Protein AF-A0A4U6V4C5-F1 (afdb_monomer_lite)

pLDDT: mean 81.96, std 17.81, range [39.75, 97.56]

Foldseek 3Di:
DDDCVVVVVVVVVVVVVPPPPLAQPPFFWFKFKWFQAPVQRFIWTLWAPRFTATEAAAAQAWEFQDDPDQAWDFGKTWTFGDPVPDGDGIDIDTATGHYDHPDPDDHPRHGTHQYLYPYCRGPLNRCCVGRSFGSDKDWFAFDPSDPDDDDRIIMIIRGDHRPD

Organism: Setaria viridis (NCBI:txid4556)

Structure (mmCIF, N/CA/C/O backbone):
data_AF-A0A4U6V4C5-F1
#
_entry.id   AF-A0A4U6V4C5-F1
#
loop_
_atom_site.group_PDB
_atom_site.id
_atom_site.type_symbol
_atom_site.label_atom_id
_atom_site.label_alt_id
_atom_site.label_comp_id
_atom_site.label_asym_id
_atom_site.label_entity_id
_atom_site.label_seq_id
_atom_site.pdbx_PDB_ins_code
_atom_site.Cartn_x
_atom_site.Cartn_y
_atom_site.Cartn_z
_atom_site.occupancy
_atom_site.B_iso_or_equiv
_atom_site.auth_seq_id
_atom_site.auth_comp_id
_atom_site.auth_asym_id
_atom_site.auth_atom_id
_atom_site.pdbx_PDB_model_num
ATOM 1 N N . MET A 1 1 ? -32.419 -20.616 -43.587 1.00 42.66 1 MET A N 1
ATOM 2 C CA . MET A 1 1 ? -32.271 -19.840 -42.333 1.00 42.66 1 MET A CA 1
ATOM 3 C C . MET A 1 1 ? -30.961 -20.233 -41.659 1.00 42.66 1 MET A C 1
ATOM 5 O O . MET A 1 1 ? -30.938 -21.203 -40.916 1.00 42.66 1 MET A O 1
ATOM 9 N N . TRP A 1 2 ? -29.857 -19.540 -41.954 1.00 52.66 2 TRP A N 1
ATOM 10 C CA . TRP A 1 2 ? -28.595 -19.723 -41.224 1.00 52.66 2 TRP A CA 1
ATOM 11 C C . TRP A 1 2 ? -28.620 -18.762 -40.034 1.00 52.66 2 TRP A C 1
ATOM 13 O O . TRP A 1 2 ? -28.809 -17.565 -40.226 1.00 52.66 2 TRP A O 1
ATOM 23 N N . ASN A 1 3 ? -28.540 -19.279 -38.808 1.00 56.16 3 ASN A N 1
ATOM 24 C CA . ASN A 1 3 ? -28.579 -18.477 -37.586 1.00 56.16 3 ASN A CA 1
ATOM 25 C C . ASN A 1 3 ? -27.129 -18.132 -37.183 1.00 56.16 3 ASN A C 1
ATOM 27 O O . ASN A 1 3 ? -26.453 -19.006 -36.647 1.00 56.16 3 ASN A O 1
ATOM 31 N N . PRO A 1 4 ? -26.625 -16.902 -37.411 1.00 55.44 4 PRO A N 1
ATOM 32 C CA . PRO A 1 4 ? -25.207 -16.551 -37.225 1.00 55.44 4 PRO A CA 1
ATOM 33 C C . PRO A 1 4 ? -24.805 -16.348 -35.751 1.00 55.44 4 PRO A C 1
ATOM 35 O O . PRO A 1 4 ? -23.676 -15.963 -35.448 1.00 55.44 4 PRO A O 1
ATOM 38 N N . LYS A 1 5 ? -25.720 -16.623 -34.814 1.00 56.19 5 LYS A N 1
ATOM 39 C CA . LYS A 1 5 ? -25.558 -16.379 -33.376 1.00 56.19 5 LYS A CA 1
ATOM 40 C C . LYS A 1 5 ? -24.389 -17.115 -32.690 1.00 56.19 5 LYS A C 1
ATOM 42 O O . LYS A 1 5 ? -23.829 -16.508 -31.782 1.00 56.19 5 LYS A O 1
ATOM 47 N N . PRO A 1 6 ? -23.960 -18.342 -33.068 1.00 57.69 6 PRO A N 1
ATOM 48 C CA . PRO A 1 6 ? -22.845 -18.977 -32.363 1.00 57.69 6 PRO A CA 1
ATOM 49 C C . PRO A 1 6 ? -21.489 -18.368 -32.749 1.00 57.69 6 PRO A C 1
ATOM 51 O O . PRO A 1 6 ? -20.584 -18.336 -31.922 1.00 57.69 6 PRO A O 1
ATOM 54 N N . LEU A 1 7 ? -21.350 -17.827 -33.967 1.00 54.78 7 LEU A N 1
ATOM 55 C CA . LEU A 1 7 ? -20.080 -17.277 -34.453 1.00 54.78 7 LEU A CA 1
ATOM 56 C C . LEU A 1 7 ? -19.717 -15.962 -33.743 1.00 54.78 7 LEU A C 1
ATOM 58 O O . LEU A 1 7 ? -18.567 -15.753 -33.367 1.00 54.78 7 LEU A O 1
ATOM 62 N N . LEU A 1 8 ? -20.715 -15.111 -33.485 1.00 55.03 8 LEU A N 1
ATOM 63 C CA . LEU A 1 8 ? -20.549 -13.870 -32.719 1.00 55.03 8 LEU A CA 1
ATOM 64 C C . LEU A 1 8 ? -20.141 -14.122 -31.257 1.00 55.03 8 LEU A C 1
ATOM 66 O O . LEU A 1 8 ? -19.356 -13.358 -30.698 1.00 55.03 8 LEU A O 1
ATOM 70 N N . LEU A 1 9 ? -20.636 -15.205 -30.652 1.00 54.34 9 LEU A N 1
ATOM 71 C CA . LEU A 1 9 ? -20.350 -15.555 -29.257 1.00 54.34 9 LEU A CA 1
ATOM 72 C C . LEU A 1 9 ? -18.908 -16.060 -29.080 1.00 54.34 9 LEU A C 1
ATOM 74 O O . LEU A 1 9 ? -18.237 -15.685 -28.120 1.00 54.34 9 LEU A O 1
ATOM 78 N N . VAL A 1 10 ? -18.400 -16.837 -30.043 1.00 57.41 10 VAL A N 1
ATOM 79 C CA . VAL A 1 10 ? -17.012 -17.334 -30.038 1.00 57.41 10 VAL A CA 1
ATOM 80 C C . VAL A 1 10 ? -16.009 -16.197 -30.262 1.00 57.41 10 VAL A C 1
ATOM 82 O O . VAL A 1 10 ? -15.013 -16.113 -29.546 1.00 57.41 10 VAL A O 1
ATOM 85 N N . ILE A 1 11 ? -16.293 -15.269 -31.184 1.00 57.72 11 ILE A N 1
ATOM 86 C CA . ILE A 1 11 ? -15.423 -14.107 -31.440 1.00 57.72 11 ILE A CA 1
ATOM 87 C C . ILE A 1 11 ? -15.346 -13.199 -30.203 1.00 57.72 11 ILE A C 1
ATOM 89 O O . ILE A 1 11 ? -14.258 -12.760 -29.832 1.00 57.72 11 ILE A O 1
ATOM 93 N N . SER A 1 12 ? -16.469 -12.973 -29.509 1.00 57.34 12 SER A N 1
ATOM 94 C CA . SER A 1 12 ? -16.485 -12.176 -28.275 1.00 57.34 12 SER A CA 1
ATOM 95 C C . SER A 1 12 ? -15.664 -12.811 -27.145 1.00 57.34 12 SER A C 1
ATOM 97 O O . SER A 1 12 ? -15.026 -12.082 -26.389 1.00 57.34 12 SER A O 1
ATOM 99 N N . LEU A 1 13 ? -15.646 -14.147 -27.037 1.00 51.69 13 LEU A N 1
ATOM 100 C CA . LEU A 1 13 ? -14.892 -14.864 -26.002 1.00 51.69 13 LEU A CA 1
ATOM 101 C C . LEU A 1 13 ? -13.374 -14.844 -26.271 1.00 51.69 13 LEU A C 1
ATOM 103 O O . LEU A 1 13 ? -12.578 -14.714 -25.339 1.00 51.69 13 LEU A O 1
ATOM 107 N N . CYS A 1 14 ? -12.967 -14.894 -27.544 1.00 47.28 14 CYS A N 1
ATOM 108 C CA . CYS A 1 14 ? -11.563 -14.783 -27.950 1.00 47.28 14 CYS A CA 1
ATOM 109 C C . CYS A 1 14 ? -10.978 -13.382 -27.710 1.00 47.28 14 CYS A C 1
ATOM 111 O O . CYS A 1 14 ? -9.812 -13.267 -27.340 1.00 47.28 14 CYS A O 1
ATOM 113 N N . ILE A 1 15 ? -11.776 -12.319 -27.864 1.00 51.75 15 ILE A N 1
ATOM 114 C CA . ILE A 1 15 ? -11.305 -10.941 -27.640 1.00 51.75 15 ILE A CA 1
ATOM 115 C C . ILE A 1 15 ? -11.077 -10.671 -26.142 1.00 51.75 15 ILE A C 1
ATOM 117 O O . ILE A 1 15 ? -10.116 -9.994 -25.786 1.00 51.75 15 ILE A O 1
ATOM 121 N N . SER A 1 16 ? -11.876 -11.262 -25.244 1.00 51.09 16 SER A N 1
ATOM 122 C CA . SER A 1 16 ? -11.664 -11.157 -23.788 1.00 51.09 16 SER A CA 1
ATOM 123 C C . SER A 1 16 ? -10.458 -11.944 -23.256 1.00 51.09 16 SER A C 1
ATOM 125 O O . SER A 1 16 ? -9.976 -11.648 -22.165 1.00 51.09 16 SER A O 1
ATOM 127 N N . ALA A 1 17 ? -9.956 -12.930 -24.007 1.00 49.28 17 ALA A N 1
ATOM 128 C CA . ALA A 1 17 ? -8.760 -13.693 -23.636 1.00 49.28 17 ALA A CA 1
ATOM 129 C C . ALA A 1 17 ? -7.451 -12.971 -24.008 1.00 49.28 17 ALA A C 1
ATOM 131 O O . ALA A 1 17 ? -6.396 -13.276 -23.454 1.00 49.28 17 ALA A O 1
ATOM 132 N N . LEU A 1 18 ? -7.518 -11.975 -24.896 1.00 44.44 18 LEU A N 1
ATOM 133 C CA . LEU A 1 18 ? -6.405 -11.096 -25.255 1.00 44.44 18 LEU A CA 1
ATOM 134 C C . LEU A 1 18 ? -6.300 -9.946 -24.242 1.00 44.44 18 LEU A C 1
ATOM 136 O O . LEU A 1 18 ? -6.333 -8.770 -24.596 1.00 44.44 18 LEU A O 1
ATOM 140 N N . SER A 1 19 ? -6.192 -10.280 -22.955 1.00 50.84 19 SER A N 1
ATOM 141 C CA . SER A 1 19 ? -5.743 -9.300 -21.968 1.00 50.84 19 SER A CA 1
ATOM 142 C C . SER A 1 19 ? -4.282 -8.980 -22.294 1.00 50.84 19 SER A C 1
ATOM 144 O O . SER A 1 19 ? -3.469 -9.910 -22.323 1.00 50.84 19 SER A O 1
ATOM 146 N N . PRO A 1 20 ? -3.911 -7.722 -22.593 1.00 48.53 20 PRO A N 1
ATOM 147 C CA . PRO A 1 20 ? -2.522 -7.387 -22.846 1.00 48.53 20 PRO A CA 1
ATOM 148 C C . PRO A 1 20 ? -1.733 -7.657 -21.565 1.00 48.53 20 PRO A C 1
ATOM 150 O O . PRO A 1 20 ? -1.799 -6.897 -20.598 1.00 48.53 20 PRO A O 1
ATOM 153 N N . CYS A 1 21 ? -0.971 -8.750 -21.557 1.00 44.62 21 CYS A N 1
ATOM 154 C CA . CYS A 1 21 ? 0.135 -8.922 -20.634 1.00 44.62 21 CYS A CA 1
ATOM 155 C C . CYS A 1 21 ? 1.137 -7.811 -20.948 1.00 44.62 21 CYS A C 1
ATOM 157 O O . CYS A 1 21 ? 2.019 -7.969 -21.787 1.00 44.62 21 CYS A O 1
ATOM 159 N N . THR A 1 22 ? 0.995 -6.656 -20.301 1.00 51.75 22 THR A N 1
ATOM 160 C CA . THR A 1 22 ? 2.092 -5.699 -20.204 1.00 51.75 22 THR A CA 1
ATOM 161 C C . THR A 1 22 ? 3.225 -6.415 -19.482 1.00 51.75 22 THR A C 1
ATOM 163 O O . THR A 1 22 ? 3.189 -6.564 -18.257 1.00 51.75 22 THR A O 1
ATOM 166 N N . ALA A 1 23 ? 4.191 -6.920 -20.250 1.00 50.09 23 ALA A N 1
ATOM 167 C CA . ALA A 1 23 ? 5.441 -7.427 -19.719 1.00 50.09 23 ALA A CA 1
ATOM 168 C C . ALA A 1 23 ? 6.052 -6.330 -18.837 1.00 50.09 23 ALA A C 1
ATOM 170 O O . ALA A 1 23 ? 6.177 -5.176 -19.253 1.00 50.09 23 ALA A O 1
ATOM 171 N N . ALA A 1 24 ? 6.367 -6.671 -17.588 1.00 55.03 24 ALA A N 1
ATOM 172 C CA . ALA A 1 24 ? 7.033 -5.752 -16.679 1.00 55.03 24 ALA A CA 1
ATOM 173 C C . ALA A 1 24 ? 8.396 -5.385 -17.282 1.00 55.03 24 ALA A C 1
ATOM 175 O O . ALA A 1 24 ? 9.242 -6.254 -17.475 1.00 55.03 24 ALA A O 1
ATOM 176 N N . THR A 1 25 ? 8.616 -4.108 -17.592 1.00 54.75 25 THR A N 1
ATOM 177 C CA . THR A 1 25 ? 9.789 -3.643 -18.351 1.00 54.75 25 THR A CA 1
ATOM 178 C C . THR A 1 25 ? 11.037 -3.480 -17.472 1.00 54.75 25 THR A C 1
ATOM 180 O O . THR A 1 25 ? 11.748 -2.484 -17.579 1.00 54.75 25 THR A O 1
ATOM 183 N N . GLY A 1 26 ? 11.293 -4.422 -16.559 1.00 62.12 26 GLY A N 1
ATOM 184 C CA . GLY A 1 26 ? 12.513 -4.448 -15.743 1.00 62.12 26 GLY A CA 1
ATOM 185 C C . GLY A 1 26 ? 12.528 -3.546 -14.499 1.00 62.12 26 GLY A C 1
ATOM 186 O O . GLY A 1 26 ? 13.597 -3.335 -13.927 1.00 62.12 26 GLY A O 1
ATOM 187 N N . GLY A 1 27 ? 11.381 -3.017 -14.052 1.00 76.12 27 GLY A N 1
ATOM 188 C CA . GLY A 1 27 ? 11.284 -2.316 -12.765 1.00 76.12 27 GLY A CA 1
ATOM 189 C C . GLY A 1 27 ? 11.601 -3.235 -11.575 1.00 76.12 27 GLY A C 1
ATOM 190 O O . GLY A 1 27 ? 11.325 -4.437 -11.617 1.00 76.12 27 GLY A O 1
ATOM 191 N N . LYS A 1 28 ? 12.172 -2.686 -10.493 1.00 86.50 28 LYS A N 1
ATOM 192 C CA . LYS A 1 28 ? 12.372 -3.439 -9.243 1.00 86.50 28 LYS A CA 1
ATOM 193 C C . LYS A 1 28 ? 11.050 -3.487 -8.463 1.00 86.50 28 LYS A C 1
ATOM 195 O O . LYS A 1 28 ? 10.465 -2.424 -8.257 1.00 86.50 28 LYS A O 1
ATOM 200 N N . PRO A 1 29 ? 10.577 -4.668 -8.015 1.00 93.81 29 PRO A N 1
ATOM 201 C CA . PRO A 1 29 ? 9.410 -4.762 -7.142 1.00 93.81 29 PRO A CA 1
ATOM 202 C C . PRO A 1 29 ? 9.591 -3.924 -5.877 1.00 93.81 29 PRO A C 1
ATOM 204 O O . PRO A 1 29 ? 10.720 -3.664 -5.450 1.00 93.81 29 PRO A O 1
ATOM 207 N N . LEU A 1 30 ? 8.479 -3.535 -5.260 1.00 95.75 30 LEU A N 1
ATOM 208 C CA . LEU A 1 30 ? 8.491 -2.881 -3.958 1.00 95.75 30 LEU A CA 1
ATOM 209 C C . LEU A 1 30 ? 8.230 -3.904 -2.853 1.00 95.75 30 LEU A C 1
ATOM 211 O O . LEU A 1 30 ? 7.502 -4.870 -3.051 1.00 95.75 30 LEU A O 1
ATOM 215 N N . VAL A 1 31 ? 8.801 -3.678 -1.679 1.00 96.12 31 VAL A N 1
ATOM 216 C CA . VAL A 1 31 ? 8.619 -4.469 -0.469 1.00 96.12 31 VAL A CA 1
ATOM 217 C C . VAL A 1 31 ? 8.318 -3.547 0.703 1.00 96.12 31 VAL A C 1
ATOM 219 O O . VAL A 1 31 ? 8.862 -2.445 0.813 1.00 96.12 31 VAL A O 1
ATOM 222 N N . THR A 1 32 ? 7.455 -4.004 1.597 1.00 95.56 32 THR A N 1
ATOM 223 C CA . THR A 1 32 ? 7.198 -3.340 2.871 1.00 95.56 32 THR A CA 1
ATOM 224 C C . THR A 1 32 ? 7.021 -4.362 3.983 1.00 95.56 32 THR A C 1
ATOM 226 O O . THR A 1 32 ? 6.603 -5.499 3.740 1.00 95.56 32 THR A O 1
ATOM 229 N N . ALA A 1 33 ? 7.344 -3.941 5.201 1.00 94.12 33 ALA A N 1
ATOM 230 C CA . ALA A 1 33 ? 7.012 -4.689 6.399 1.00 94.12 33 ALA A CA 1
ATOM 231 C C . ALA A 1 33 ? 5.495 -4.662 6.621 1.00 94.12 33 ALA A C 1
ATOM 233 O O . ALA A 1 33 ? 4.839 -3.643 6.391 1.0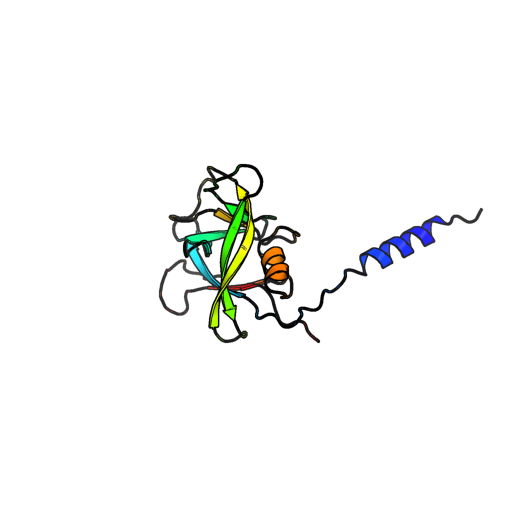0 94.12 33 ALA A O 1
ATOM 234 N N . VAL A 1 34 ? 4.956 -5.781 7.092 1.00 94.25 34 VAL A N 1
ATOM 235 C CA . VAL A 1 34 ? 3.555 -5.912 7.484 1.00 94.25 34 VAL A CA 1
ATOM 236 C C . VAL A 1 34 ? 3.490 -6.216 8.966 1.00 94.25 34 VAL A C 1
ATOM 238 O O . VAL A 1 34 ? 4.077 -7.189 9.437 1.00 94.25 34 VAL A O 1
ATOM 241 N N . THR A 1 35 ? 2.729 -5.403 9.685 1.00 92.19 35 THR A N 1
ATOM 242 C CA . THR A 1 35 ? 2.512 -5.546 11.123 1.00 92.19 35 THR A CA 1
ATOM 243 C C . THR A 1 35 ? 1.045 -5.834 11.378 1.00 92.19 35 THR A C 1
ATOM 245 O O . THR A 1 35 ? 0.178 -5.175 10.805 1.00 92.19 35 THR A O 1
ATOM 248 N N . LYS A 1 36 ? 0.758 -6.797 12.253 1.00 92.31 36 LYS A N 1
ATOM 249 C CA . LYS A 1 36 ? -0.591 -7.013 12.777 1.00 92.31 36 LYS A CA 1
ATOM 250 C C . LYS A 1 36 ? -0.774 -6.151 14.022 1.00 92.31 36 LYS A C 1
ATOM 252 O O . LYS A 1 36 ? 0.003 -6.263 14.963 1.00 92.31 36 LYS A O 1
ATOM 257 N N . ASP A 1 37 ? -1.768 -5.279 14.010 1.00 90.75 37 ASP A N 1
ATOM 258 C CA . ASP A 1 37 ? -2.125 -4.452 15.155 1.00 90.75 37 ASP A CA 1
ATOM 259 C C . ASP A 1 37 ? -2.809 -5.306 16.229 1.00 90.75 37 ASP A C 1
ATOM 261 O O . ASP A 1 37 ? -3.748 -6.046 15.941 1.00 90.75 37 ASP A O 1
ATOM 265 N N . ALA A 1 38 ? -2.344 -5.219 17.474 1.00 88.12 38 ALA A N 1
ATOM 266 C CA . ALA A 1 38 ? -2.851 -6.062 18.555 1.00 88.12 38 ALA A CA 1
ATOM 267 C C . ALA A 1 38 ? -4.273 -5.679 19.004 1.00 88.12 38 ALA A C 1
ATOM 269 O O . ALA A 1 38 ? -5.030 -6.550 19.427 1.00 88.12 38 ALA A O 1
ATOM 270 N N . ALA A 1 39 ? -4.647 -4.398 18.903 1.00 89.81 39 ALA A N 1
ATOM 271 C CA . ALA A 1 39 ? -5.944 -3.907 19.371 1.00 89.81 39 ALA A CA 1
ATOM 272 C C . ALA A 1 39 ? -7.087 -4.236 18.398 1.00 89.81 39 ALA A C 1
ATOM 274 O O . ALA A 1 39 ? -8.208 -4.504 18.820 1.00 89.81 39 ALA A O 1
ATOM 275 N N . THR A 1 40 ? -6.802 -4.230 17.097 1.00 91.88 40 THR A N 1
ATOM 276 C CA . THR A 1 40 ? -7.799 -4.397 16.026 1.00 91.88 40 THR A CA 1
ATOM 277 C C . THR A 1 40 ? -7.624 -5.690 15.229 1.00 91.88 40 THR A C 1
ATOM 279 O O . THR A 1 40 ? -8.493 -6.043 14.438 1.00 91.88 40 THR A O 1
ATOM 282 N N . SER A 1 41 ? -6.506 -6.405 15.406 1.00 91.69 41 SER A N 1
ATOM 283 C CA . SER A 1 41 ? -6.085 -7.539 14.565 1.00 91.69 41 SER A CA 1
ATOM 284 C C . SER A 1 41 ? -5.933 -7.213 13.073 1.00 91.69 41 SER A C 1
ATOM 286 O O . SER A 1 41 ? -5.794 -8.129 12.260 1.00 91.69 41 SER A O 1
ATOM 288 N N . LEU A 1 42 ? -5.923 -5.930 12.700 1.00 94.19 42 LEU A N 1
ATOM 289 C CA . LEU A 1 42 ? -5.750 -5.486 11.321 1.00 94.19 42 LEU A CA 1
ATOM 290 C C . LEU A 1 42 ? -4.276 -5.474 10.920 1.00 94.19 42 LEU A C 1
ATOM 292 O O . LEU A 1 42 ? -3.387 -5.220 11.730 1.00 94.19 42 LEU A O 1
ATOM 296 N N . TYR A 1 43 ? -4.016 -5.711 9.637 1.00 95.38 43 TYR A N 1
ATOM 297 C CA . TYR A 1 43 ? -2.669 -5.705 9.076 1.00 95.38 43 TYR A CA 1
ATOM 298 C C . TYR A 1 43 ? -2.354 -4.349 8.456 1.00 95.38 43 TYR A C 1
ATOM 300 O O . TYR A 1 43 ? -3.163 -3.803 7.709 1.00 95.38 43 TYR A O 1
ATOM 308 N N . THR A 1 44 ? -1.176 -3.807 8.750 1.00 95.75 44 THR A N 1
ATOM 309 C CA . THR A 1 44 ? -0.758 -2.473 8.308 1.00 95.75 44 THR A CA 1
ATOM 310 C C . THR A 1 44 ? 0.630 -2.483 7.696 1.00 95.75 44 THR A C 1
ATOM 312 O O . THR A 1 44 ? 1.461 -3.327 8.030 1.00 95.75 44 THR A O 1
ATOM 315 N N . ALA A 1 45 ? 0.882 -1.511 6.821 1.00 96.44 45 ALA A N 1
ATOM 316 C CA . ALA A 1 45 ? 2.200 -1.235 6.268 1.00 96.44 45 ALA A CA 1
ATOM 317 C C . ALA A 1 45 ? 2.503 0.277 6.280 1.00 96.44 45 ALA A C 1
ATOM 319 O O . ALA A 1 45 ? 1.597 1.077 6.019 1.00 96.44 45 ALA A O 1
ATOM 320 N N . PRO A 1 46 ? 3.757 0.695 6.537 1.00 96.00 46 PRO A N 1
ATOM 321 C CA . PRO A 1 46 ? 4.158 2.103 6.598 1.00 96.00 46 PRO A CA 1
ATOM 322 C C . PRO A 1 46 ? 4.308 2.710 5.193 1.00 96.00 46 PRO A C 1
ATOM 324 O O . PRO A 1 46 ? 5.410 2.849 4.670 1.00 96.00 46 PRO A O 1
ATOM 327 N N . LEU A 1 47 ? 3.184 3.041 4.555 1.00 96.38 47 LEU A N 1
ATOM 328 C CA . LEU A 1 47 ? 3.139 3.431 3.140 1.00 96.38 47 LEU A CA 1
ATOM 329 C C . LEU A 1 47 ? 3.031 4.945 2.905 1.00 96.38 47 LEU A C 1
ATOM 331 O O . LEU A 1 47 ? 3.277 5.391 1.785 1.00 96.38 47 LEU A O 1
ATOM 335 N N . LYS A 1 48 ? 2.673 5.743 3.924 1.00 94.19 48 LYS A N 1
ATOM 336 C CA . LYS A 1 48 ? 2.496 7.202 3.802 1.00 94.19 48 LYS A CA 1
ATOM 337 C C . LYS A 1 48 ? 3.339 7.949 4.831 1.00 94.19 48 LYS A C 1
ATOM 339 O O . LYS A 1 48 ? 2.936 8.056 5.980 1.00 94.19 48 LYS A O 1
ATOM 344 N N . ASP A 1 49 ? 4.492 8.481 4.429 1.00 90.38 49 ASP A N 1
ATOM 345 C CA . ASP A 1 49 ? 5.427 9.203 5.317 1.00 90.38 49 ASP A CA 1
ATOM 346 C C . ASP A 1 49 ? 5.802 8.387 6.573 1.00 90.38 49 ASP A C 1
ATOM 348 O O . ASP A 1 49 ? 5.852 8.902 7.689 1.00 90.38 49 ASP A O 1
ATOM 352 N N . GLY A 1 50 ? 5.964 7.071 6.407 1.00 90.81 50 GLY A N 1
ATOM 353 C CA . GLY A 1 50 ? 6.184 6.134 7.513 1.00 90.81 50 GLY A CA 1
ATOM 354 C C . GLY A 1 50 ? 4.938 5.812 8.350 1.00 90.81 50 GLY A C 1
ATOM 355 O O . GLY A 1 50 ? 5.000 4.944 9.217 1.00 90.81 50 GLY A O 1
ATOM 356 N N . ARG A 1 51 ? 3.793 6.456 8.091 1.00 93.88 51 ARG A N 1
ATOM 357 C CA . ARG A 1 51 ? 2.525 6.173 8.771 1.00 93.88 51 ARG A CA 1
ATOM 358 C C . ARG A 1 51 ? 1.808 4.962 8.162 1.00 93.88 51 ARG A C 1
ATOM 360 O O . ARG A 1 51 ? 1.883 4.752 6.944 1.00 93.88 51 ARG A O 1
ATOM 367 N N . PRO A 1 52 ? 1.097 4.175 8.991 1.00 95.75 52 PRO A N 1
ATOM 368 C CA . PRO A 1 52 ? 0.453 2.958 8.536 1.00 95.75 52 PRO A CA 1
ATOM 369 C C . PRO A 1 52 ? -0.766 3.223 7.646 1.00 95.75 52 PRO A C 1
ATOM 371 O O . PRO A 1 52 ? -1.601 4.084 7.930 1.00 95.75 52 PRO A O 1
ATOM 374 N N . LEU A 1 53 ? -0.890 2.417 6.595 1.00 97.12 53 LEU A N 1
ATOM 375 C CA . LEU A 1 53 ? -2.149 2.148 5.908 1.00 97.12 53 LEU A CA 1
ATOM 376 C C . LEU A 1 53 ? -2.561 0.707 6.208 1.00 97.12 53 LEU A C 1
ATOM 378 O O . LEU A 1 53 ? -1.717 -0.192 6.176 1.00 97.12 53 LEU A O 1
ATOM 382 N N . VAL A 1 54 ? -3.845 0.484 6.484 1.00 97.25 54 VAL A N 1
ATOM 383 C CA . VAL A 1 54 ? -4.404 -0.868 6.626 1.00 97.25 54 VAL A CA 1
ATOM 384 C C . VAL A 1 54 ? -4.430 -1.553 5.264 1.00 97.25 54 VAL A C 1
ATOM 386 O O . VAL A 1 54 ? -4.808 -0.937 4.273 1.00 97.25 54 VAL A O 1
ATOM 389 N N . LEU A 1 55 ? -4.034 -2.820 5.204 1.00 97.44 55 LEU A N 1
ATOM 390 C CA . LEU A 1 55 ? -4.077 -3.622 3.986 1.00 97.44 55 LEU A CA 1
ATOM 391 C C . LEU A 1 55 ? -5.465 -4.252 3.837 1.00 97.44 55 LEU A C 1
ATOM 393 O O . LEU A 1 55 ? -5.827 -5.141 4.605 1.00 97.44 55 LEU A O 1
ATOM 397 N N . ASP A 1 56 ? -6.230 -3.806 2.843 1.00 97.06 56 ASP A N 1
ATOM 398 C CA . ASP A 1 56 ? -7.570 -4.322 2.558 1.00 97.06 56 ASP A CA 1
ATOM 399 C C . ASP A 1 56 ? -7.576 -5.090 1.234 1.00 97.06 56 ASP A C 1
ATOM 401 O O . ASP A 1 56 ? -7.544 -4.507 0.151 1.00 97.06 56 ASP A O 1
ATOM 405 N N . LEU A 1 57 ? -7.637 -6.420 1.322 1.00 97.38 57 LEU A N 1
ATOM 406 C CA . LEU A 1 57 ? -7.658 -7.320 0.163 1.00 97.38 57 LEU A CA 1
ATOM 407 C C . LEU A 1 57 ? -8.936 -7.204 -0.683 1.00 97.38 57 LEU A C 1
ATOM 409 O O . LEU A 1 57 ? -8.933 -7.626 -1.838 1.00 97.38 57 LEU A O 1
ATOM 413 N N . SER A 1 58 ? -10.004 -6.624 -0.131 1.00 96.69 58 SER A N 1
ATOM 414 C CA . SER A 1 58 ? -11.295 -6.435 -0.806 1.00 96.69 58 SER A CA 1
ATOM 415 C C . SER A 1 58 ? -11.497 -4.998 -1.299 1.00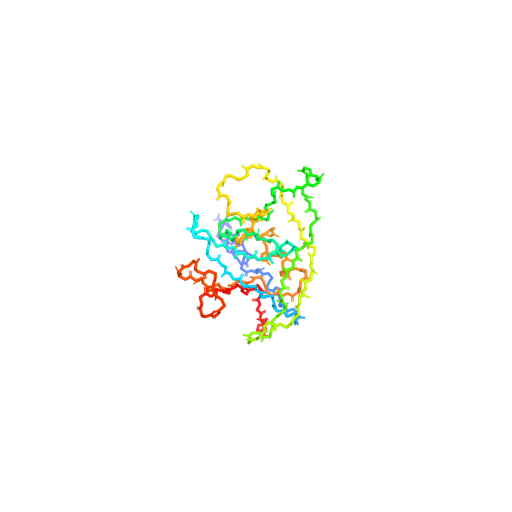 96.69 58 SER A C 1
ATOM 417 O O . SER A 1 58 ? -12.346 -4.745 -2.154 1.00 96.69 58 SER A O 1
ATOM 419 N N . GLY A 1 59 ? -10.692 -4.056 -0.807 1.00 95.81 59 GLY A N 1
ATOM 420 C CA . GLY A 1 59 ? -10.750 -2.644 -1.162 1.00 95.81 59 GLY A CA 1
ATOM 421 C C . GLY A 1 59 ? -10.237 -2.368 -2.583 1.00 95.81 59 GLY A C 1
ATOM 422 O O . GLY A 1 59 ? -9.115 -2.758 -2.916 1.00 95.81 59 GLY A O 1
ATOM 423 N N . PRO A 1 60 ? -10.991 -1.653 -3.440 1.00 96.50 60 PRO A N 1
ATOM 424 C CA . PRO A 1 60 ? -10.586 -1.376 -4.822 1.00 96.50 60 PRO A CA 1
ATOM 425 C C . PRO A 1 60 ? -9.721 -0.117 -4.989 1.00 96.50 60 PRO A C 1
ATOM 427 O O . PRO A 1 60 ? -9.246 0.140 -6.097 1.00 96.50 60 PRO A O 1
ATOM 430 N N . VAL A 1 61 ? -9.554 0.687 -3.934 1.00 95.81 61 VAL A N 1
ATOM 431 C CA . VAL A 1 61 ? -8.917 2.014 -3.970 1.00 95.81 61 VAL A CA 1
ATOM 432 C C . VAL A 1 61 ? -8.078 2.271 -2.720 1.00 95.81 61 VAL A C 1
ATOM 434 O O . VAL A 1 61 ? -8.252 1.623 -1.689 1.00 95.81 61 VAL A O 1
ATOM 437 N N . ILE A 1 62 ? -7.176 3.245 -2.802 1.00 95.88 62 ILE A N 1
ATOM 438 C CA . ILE A 1 62 ? -6.483 3.803 -1.637 1.00 95.88 62 ILE A CA 1
ATOM 439 C C . ILE A 1 62 ? -7.405 4.847 -1.011 1.00 95.88 62 ILE A C 1
ATOM 441 O O . ILE A 1 62 ? -7.804 5.779 -1.701 1.00 95.88 62 ILE A O 1
ATOM 445 N N . SER A 1 63 ? -7.712 4.724 0.276 1.00 94.56 63 SER A N 1
ATOM 446 C CA . SER A 1 63 ? -8.578 5.656 1.006 1.00 94.56 63 SER A CA 1
ATOM 447 C C . SER A 1 63 ? -7.807 6.306 2.142 1.00 94.56 63 SER A C 1
ATOM 449 O O . SER A 1 63 ? -7.315 5.598 3.011 1.00 94.56 63 SER A O 1
ATOM 451 N N . LEU A 1 64 ? -7.701 7.633 2.155 1.00 93.62 64 LEU A N 1
ATOM 452 C CA . LEU A 1 64 ? -7.037 8.385 3.223 1.00 93.62 64 LEU A CA 1
ATOM 453 C C . LEU A 1 64 ? -8.058 9.054 4.142 1.00 93.62 64 LEU A C 1
ATOM 455 O O . LEU A 1 64 ? -9.087 9.557 3.683 1.00 93.62 64 LEU A O 1
ATOM 459 N N . THR A 1 65 ? -7.751 9.097 5.438 1.00 90.56 65 THR A N 1
ATOM 460 C CA . THR A 1 65 ? -8.580 9.795 6.434 1.00 90.56 65 THR A CA 1
ATOM 461 C C . THR A 1 65 ? -8.333 11.298 6.436 1.00 90.56 65 THR A C 1
ATOM 463 O O . THR A 1 65 ? -9.245 12.073 6.726 1.00 90.56 65 THR A O 1
ATOM 466 N N . THR A 1 66 ? -7.118 11.717 6.077 1.00 82.19 66 THR A N 1
ATOM 467 C CA . THR A 1 66 ? -6.730 13.119 5.933 1.00 82.19 66 THR A CA 1
ATOM 468 C C . THR A 1 66 ? -6.430 13.434 4.472 1.00 82.19 66 THR A C 1
ATOM 470 O O . THR A 1 66 ? -5.561 12.840 3.838 1.00 82.19 66 THR A O 1
ATOM 473 N N . CYS A 1 67 ? -7.163 14.401 3.931 1.00 75.88 67 CYS A N 1
ATOM 474 C CA . CYS A 1 67 ? -6.989 14.894 2.574 1.00 75.88 67 CYS A CA 1
ATOM 475 C C . CYS A 1 67 ? -7.196 16.402 2.528 1.00 75.88 67 CYS A C 1
ATOM 477 O O . CYS A 1 67 ? -8.059 16.931 3.228 1.00 75.88 67 CYS A O 1
ATOM 479 N N . SER A 1 68 ? -6.473 17.076 1.636 1.00 67.88 68 SER A N 1
ATOM 480 C CA . SER A 1 68 ? -6.666 18.505 1.372 1.00 67.88 68 SER A CA 1
ATOM 481 C C . SER A 1 68 ? -7.794 18.789 0.367 1.00 67.88 68 SER A C 1
ATOM 483 O O . SER A 1 68 ? -8.290 19.910 0.332 1.00 67.88 68 SER A O 1
ATOM 485 N N . SER A 1 69 ? -8.234 17.807 -0.435 1.00 60.09 69 SER A N 1
ATOM 486 C CA . SER A 1 69 ? -9.309 17.974 -1.427 1.00 60.09 69 SER A CA 1
ATOM 487 C C . SER A 1 69 ? -10.327 16.825 -1.390 1.00 60.09 69 SER A C 1
ATOM 489 O O . SER A 1 69 ? -9.998 15.692 -1.052 1.00 60.09 69 SER A O 1
ATOM 491 N N . LYS A 1 70 ? -11.594 17.113 -1.731 1.00 56.00 70 LYS A N 1
ATOM 492 C CA . LYS A 1 70 ? -12.706 16.135 -1.710 1.00 56.00 70 LYS A CA 1
ATOM 493 C C . LYS A 1 70 ? -12.770 15.218 -2.944 1.00 56.00 70 LYS A C 1
ATOM 495 O O . LYS A 1 70 ? -13.477 14.219 -2.904 1.00 56.00 70 LYS A O 1
ATOM 500 N N . ASN A 1 71 ? -12.063 15.545 -4.028 1.00 54.31 71 ASN A N 1
ATOM 501 C CA . ASN A 1 71 ? -12.128 14.831 -5.308 1.00 54.31 71 ASN A CA 1
ATOM 502 C C . ASN A 1 71 ? -10.757 14.248 -5.662 1.00 54.31 71 ASN A C 1
ATOM 504 O O . ASN A 1 71 ? -9.994 14.922 -6.340 1.00 54.31 71 ASN A O 1
ATOM 508 N N . GLY A 1 72 ? -10.449 13.042 -5.171 1.00 62.00 72 GLY A N 1
ATOM 509 C CA . GLY A 1 72 ? -9.223 12.308 -5.508 1.00 62.00 72 GLY A CA 1
ATOM 510 C C . GLY A 1 72 ? -7.933 13.082 -5.210 1.00 62.00 72 GLY A C 1
ATOM 511 O O . GLY A 1 72 ? -7.503 13.930 -5.985 1.00 62.00 72 GLY A O 1
ATOM 512 N N . THR A 1 73 ? -7.257 12.784 -4.104 1.00 79.88 73 THR A N 1
ATOM 513 C CA . THR A 1 73 ? -5.984 13.449 -3.801 1.00 79.88 73 THR A CA 1
ATOM 514 C C . THR A 1 73 ? -4.839 12.667 -4.440 1.00 79.88 73 THR A C 1
ATOM 516 O O . THR A 1 73 ? -4.662 11.480 -4.157 1.00 79.88 73 THR A O 1
ATOM 519 N N . VAL A 1 74 ? -4.048 13.330 -5.292 1.00 89.00 74 VAL A N 1
ATOM 520 C CA . VAL A 1 74 ? -2.721 12.822 -5.661 1.00 89.00 74 VAL A CA 1
ATOM 521 C C . VAL A 1 74 ? -1.836 12.953 -4.431 1.00 89.00 74 VAL A C 1
ATOM 523 O O . VAL A 1 74 ? -1.628 14.045 -3.910 1.00 89.00 74 VAL A O 1
ATOM 526 N N . THR A 1 75 ? -1.353 11.822 -3.946 1.00 91.00 75 THR A N 1
ATOM 527 C CA . THR A 1 75 ? -0.596 11.699 -2.710 1.00 91.00 75 THR A CA 1
ATOM 528 C C . THR A 1 75 ? 0.709 10.972 -2.985 1.00 91.00 75 THR A C 1
ATOM 530 O O . THR A 1 75 ? 0.789 10.140 -3.888 1.00 91.00 75 THR A O 1
ATOM 533 N N . THR 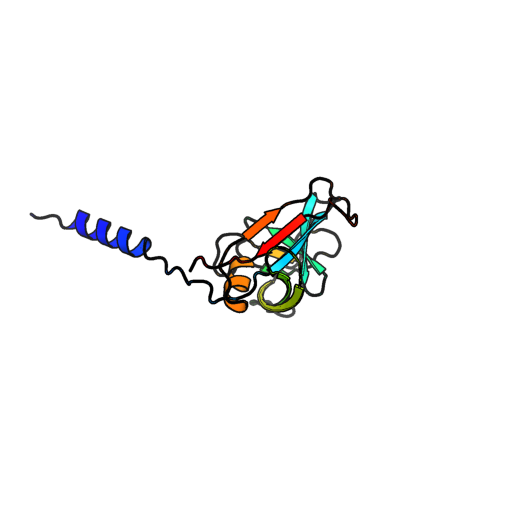A 1 76 ? 1.745 11.277 -2.214 1.00 94.06 76 THR A N 1
ATOM 534 C CA . THR A 1 76 ? 3.018 10.560 -2.313 1.00 94.06 76 THR A CA 1
ATOM 535 C C . THR A 1 76 ? 3.001 9.393 -1.344 1.00 94.06 76 THR A C 1
ATOM 537 O O . THR A 1 76 ? 2.861 9.605 -0.141 1.00 94.06 76 THR A O 1
ATOM 540 N N . LEU A 1 77 ? 3.156 8.181 -1.868 1.00 95.69 77 LEU A N 1
ATOM 541 C CA . LEU A 1 77 ? 3.363 6.961 -1.093 1.00 95.69 77 LEU A CA 1
ATOM 542 C C . LEU A 1 77 ? 4.805 6.491 -1.239 1.00 95.69 77 LEU A C 1
ATOM 544 O O . LEU A 1 77 ? 5.508 6.894 -2.166 1.00 95.69 77 LEU A O 1
ATOM 548 N N . SER A 1 78 ? 5.242 5.638 -0.322 1.00 95.56 78 SER A N 1
ATOM 549 C CA . SER A 1 78 ? 6.602 5.114 -0.311 1.00 95.56 78 SER A CA 1
ATOM 550 C C . SER A 1 78 ? 6.656 3.657 0.126 1.00 95.56 78 SER A C 1
ATOM 552 O O . SER A 1 78 ? 5.949 3.254 1.046 1.00 95.56 78 SER A O 1
ATOM 554 N N . ALA A 1 79 ? 7.541 2.887 -0.496 1.00 96.38 79 ALA A N 1
ATOM 555 C CA . ALA A 1 79 ? 7.952 1.559 -0.044 1.00 96.38 79 ALA A CA 1
ATOM 556 C C . ALA A 1 79 ? 9.385 1.286 -0.519 1.00 96.38 79 ALA A C 1
ATOM 558 O O . ALA A 1 79 ? 9.915 2.026 -1.346 1.00 96.38 79 ALA A O 1
ATOM 559 N N . ASN A 1 80 ? 10.035 0.239 -0.016 1.00 95.75 80 ASN A N 1
ATOM 560 C CA . ASN A 1 80 ? 11.417 -0.043 -0.398 1.00 95.75 80 ASN A CA 1
ATOM 561 C C . ASN A 1 80 ? 11.463 -0.818 -1.712 1.00 95.75 80 ASN A C 1
ATOM 563 O O . ASN A 1 80 ? 10.705 -1.760 -1.889 1.00 95.75 80 ASN A O 1
ATOM 567 N N . ALA A 1 81 ? 12.384 -0.496 -2.616 1.00 94.81 81 ALA A N 1
ATOM 568 C CA . ALA A 1 81 ? 12.702 -1.394 -3.722 1.00 94.81 81 ALA A CA 1
ATOM 569 C C . ALA A 1 81 ? 13.288 -2.710 -3.183 1.00 94.81 81 ALA A C 1
ATOM 571 O O . ALA A 1 81 ? 13.957 -2.715 -2.150 1.00 94.81 81 ALA A O 1
ATOM 572 N N . THR A 1 82 ? 13.090 -3.820 -3.890 1.00 92.94 82 THR A N 1
ATOM 573 C CA . THR A 1 82 ? 13.677 -5.123 -3.545 1.00 92.94 82 THR A CA 1
ATOM 574 C C . THR A 1 82 ? 14.257 -5.828 -4.766 1.00 92.94 82 THR A C 1
ATOM 576 O O . THR A 1 82 ? 13.818 -5.624 -5.898 1.00 92.94 82 THR A O 1
ATOM 579 N N . ASN A 1 83 ? 15.261 -6.674 -4.536 1.00 87.44 83 ASN A N 1
ATOM 580 C CA . ASN A 1 83 ? 15.754 -7.647 -5.516 1.00 87.44 83 ASN A CA 1
ATOM 581 C C . ASN A 1 83 ? 15.172 -9.059 -5.303 1.00 87.44 83 ASN A C 1
ATOM 583 O O . ASN A 1 83 ? 15.650 -10.008 -5.915 1.00 87.44 83 ASN A O 1
ATOM 587 N N . GLY A 1 84 ? 14.176 -9.203 -4.424 1.00 82.88 84 GLY A N 1
ATOM 588 C CA . GLY A 1 84 ? 13.572 -10.482 -4.043 1.00 82.88 84 GLY A CA 1
ATOM 589 C C . GLY A 1 84 ? 14.219 -11.140 -2.821 1.00 82.88 84 GLY A C 1
ATOM 590 O O . GLY A 1 84 ? 13.570 -11.960 -2.183 1.00 82.88 84 GLY A O 1
ATOM 591 N N . ALA A 1 85 ? 15.441 -10.746 -2.452 1.00 85.94 85 ALA A N 1
ATOM 592 C CA . ALA A 1 85 ? 16.127 -11.237 -1.256 1.00 85.94 85 ALA A CA 1
ATOM 593 C C . ALA A 1 85 ? 16.214 -10.172 -0.154 1.00 85.94 85 ALA A C 1
ATOM 595 O O . ALA A 1 85 ? 16.009 -10.480 1.014 1.00 85.94 85 ALA A O 1
ATOM 596 N N . ASN A 1 86 ? 16.496 -8.917 -0.520 1.00 88.25 86 ASN A N 1
ATOM 597 C CA . ASN A 1 86 ? 16.736 -7.835 0.433 1.00 88.25 86 ASN A CA 1
ATOM 598 C C . ASN A 1 86 ? 15.983 -6.555 0.036 1.00 88.25 86 ASN A C 1
ATOM 600 O O . ASN A 1 86 ? 15.960 -6.206 -1.153 1.00 88.25 86 ASN A O 1
ATOM 604 N N . PRO A 1 87 ? 15.425 -5.809 1.009 1.00 90.75 87 PRO A N 1
ATOM 605 C CA . PRO A 1 87 ? 15.076 -4.409 0.806 1.00 90.75 87 PRO A CA 1
ATOM 606 C C . PRO A 1 87 ? 16.333 -3.617 0.427 1.00 90.75 87 PRO A C 1
ATOM 608 O O . PRO A 1 87 ? 17.397 -3.826 1.003 1.00 90.75 87 PRO A O 1
ATOM 611 N N . LEU A 1 88 ? 16.211 -2.714 -0.540 1.00 92.31 88 LEU A N 1
ATOM 612 C CA . LEU A 1 88 ? 17.325 -1.926 -1.061 1.00 92.31 88 LEU A CA 1
ATOM 613 C C . LEU A 1 88 ? 17.268 -0.494 -0.520 1.00 92.31 88 LEU A C 1
ATOM 615 O O . LEU A 1 88 ? 17.963 -0.157 0.430 1.00 92.31 88 LEU A O 1
ATOM 619 N N . PHE A 1 89 ? 16.416 0.348 -1.100 1.00 92.06 89 PHE A N 1
ATOM 620 C CA . PHE A 1 89 ? 16.276 1.761 -0.748 1.00 92.06 89 PHE A CA 1
ATOM 621 C C . PHE A 1 89 ? 14.808 2.190 -0.861 1.00 92.06 89 PHE A C 1
ATOM 623 O O . PHE A 1 89 ? 14.063 1.578 -1.635 1.00 92.06 89 PHE A O 1
ATOM 630 N N . PRO A 1 90 ? 14.368 3.209 -0.104 1.00 94.25 90 PRO A N 1
ATOM 631 C CA . PRO A 1 90 ? 13.013 3.734 -0.210 1.00 94.25 90 PRO A CA 1
ATOM 632 C C . PRO A 1 90 ? 12.775 4.352 -1.591 1.00 94.25 90 PRO A C 1
ATOM 634 O O . PRO A 1 90 ? 13.622 5.063 -2.130 1.00 94.25 90 PRO A O 1
ATOM 637 N N . VAL A 1 91 ? 11.598 4.092 -2.149 1.00 94.81 91 VAL A N 1
ATOM 638 C CA . VAL A 1 91 ? 11.113 4.662 -3.404 1.00 94.81 91 VAL A CA 1
ATOM 639 C C . VAL A 1 91 ? 9.791 5.359 -3.134 1.00 94.81 91 VAL A C 1
ATOM 641 O O . VAL A 1 91 ? 8.861 4.751 -2.603 1.00 94.81 91 VAL A O 1
ATOM 644 N N . SER A 1 92 ? 9.714 6.628 -3.527 1.00 95.50 92 SER A N 1
ATOM 645 C CA . SER A 1 92 ? 8.500 7.436 -3.444 1.00 95.50 92 SER A CA 1
ATOM 646 C C . SER A 1 92 ? 7.813 7.509 -4.799 1.00 95.50 92 SER A C 1
ATOM 648 O O . SER A 1 92 ? 8.469 7.644 -5.832 1.00 95.50 92 SER A O 1
ATOM 650 N N . PHE A 1 93 ? 6.486 7.449 -4.802 1.00 94.12 93 PHE A N 1
ATOM 651 C CA . PHE A 1 93 ? 5.690 7.511 -6.020 1.00 94.12 93 PHE A CA 1
ATOM 652 C C . PHE A 1 93 ? 4.342 8.179 -5.785 1.00 94.12 93 PHE A C 1
ATOM 654 O O . PHE A 1 93 ? 3.780 8.135 -4.690 1.00 94.12 93 PHE A O 1
ATOM 661 N N . SER A 1 94 ? 3.824 8.812 -6.833 1.00 94.75 94 SER A N 1
ATOM 662 C CA . SER A 1 94 ? 2.511 9.445 -6.800 1.00 94.75 94 SER A CA 1
ATOM 663 C C . SER A 1 94 ? 1.408 8.404 -6.955 1.00 94.75 94 SER A C 1
ATOM 665 O O . SER A 1 94 ? 1.460 7.559 -7.847 1.00 94.75 94 SER A O 1
ATOM 667 N N . ALA A 1 95 ? 0.390 8.499 -6.113 1.00 94.25 95 ALA A N 1
ATOM 668 C CA . ALA A 1 95 ? -0.790 7.657 -6.130 1.00 94.25 95 ALA A CA 1
ATOM 669 C C . ALA A 1 95 ? -2.055 8.520 -6.053 1.00 94.25 95 ALA A C 1
ATOM 671 O O . ALA A 1 95 ? -2.076 9.554 -5.394 1.00 94.25 95 ALA A O 1
ATOM 672 N N . VAL A 1 96 ? -3.122 8.098 -6.716 1.00 93.75 96 VAL A N 1
ATOM 673 C CA . VAL A 1 96 ? -4.463 8.661 -6.578 1.00 93.75 96 VAL A CA 1
ATOM 674 C C . VAL A 1 96 ? -5.161 7.955 -5.421 1.00 93.75 96 VAL A C 1
ATOM 676 O O . VAL A 1 96 ? -5.304 6.731 -5.431 1.00 93.75 96 VAL A O 1
ATOM 679 N N . ALA A 1 97 ? -5.617 8.724 -4.438 1.00 92.94 97 ALA A N 1
ATOM 680 C CA . ALA A 1 97 ? -6.368 8.222 -3.296 1.00 92.94 97 ALA A CA 1
ATOM 681 C C . ALA A 1 97 ? -7.730 8.914 -3.174 1.00 92.94 97 ALA A C 1
ATOM 683 O O . ALA A 1 97 ? -7.864 10.109 -3.442 1.00 92.94 97 ALA A O 1
ATOM 684 N N . SER A 1 98 ? -8.745 8.174 -2.739 1.00 91.69 98 SER A N 1
ATOM 685 C CA . SER A 1 98 ? -10.017 8.725 -2.284 1.00 91.69 98 SER A CA 1
ATOM 686 C C . SER A 1 98 ? -9.907 9.250 -0.859 1.00 91.69 98 SER A C 1
ATOM 688 O O . SER A 1 98 ? -9.064 8.822 -0.071 1.00 91.69 98 SER A O 1
ATOM 690 N N . CYS A 1 99 ? -10.800 10.172 -0.518 1.00 89.31 99 CYS A N 1
ATOM 691 C CA . CYS A 1 99 ? -10.854 10.776 0.802 1.00 89.31 99 CYS A CA 1
ATOM 692 C C . CYS A 1 99 ? -12.056 10.228 1.553 1.00 89.31 99 CYS A C 1
ATOM 694 O O . CYS A 1 99 ? -13.196 10.433 1.143 1.00 89.31 99 CYS A O 1
ATOM 696 N N . ALA A 1 100 ? -11.778 9.514 2.636 1.00 87.94 100 ALA A N 1
ATOM 697 C CA . ALA A 1 100 ? -12.764 8.853 3.474 1.00 87.94 100 ALA A CA 1
ATOM 698 C C . ALA A 1 100 ? -12.569 9.331 4.922 1.00 87.94 100 ALA A C 1
ATOM 700 O O . ALA A 1 100 ? -11.936 8.640 5.724 1.00 87.94 100 ALA A O 1
ATOM 701 N N . PRO A 1 101 ? -13.045 10.541 5.271 1.00 81.00 101 PRO A N 1
ATOM 702 C CA . PRO A 1 101 ? -12.960 11.018 6.643 1.00 81.00 101 PRO A CA 1
ATOM 703 C C . PRO A 1 101 ? -13.801 10.121 7.561 1.00 81.00 101 PRO A C 1
ATOM 705 O O . PRO A 1 101 ? -14.908 9.723 7.206 1.00 81.00 101 PRO A O 1
ATOM 708 N N . GLY A 1 102 ? -13.284 9.826 8.756 1.00 76.81 102 GLY A N 1
ATOM 709 C CA . GLY A 1 102 ? -14.051 9.129 9.794 1.00 76.81 102 GLY A CA 1
ATOM 710 C C . GLY A 1 102 ? -14.168 7.612 9.628 1.00 76.81 102 GLY A C 1
ATOM 711 O O . GLY A 1 102 ? -15.154 7.041 10.082 1.00 76.81 102 GLY A O 1
ATOM 712 N N . GLN A 1 103 ? -13.188 6.946 9.007 1.00 81.56 103 GLN A N 1
ATOM 713 C CA . GLN A 1 103 ? -13.137 5.479 9.001 1.00 81.56 103 GLN A CA 1
ATOM 714 C C . GLN A 1 103 ? -13.081 4.938 10.446 1.00 81.56 103 GLN A C 1
ATOM 716 O O . GLN A 1 103 ? -12.120 5.238 11.162 1.00 81.56 103 GLN A O 1
ATOM 721 N N . PRO A 1 104 ? -14.090 4.169 10.896 1.00 79.25 104 PRO A N 1
ATOM 722 C CA . PRO A 1 104 ? -14.110 3.642 12.253 1.00 79.25 104 PRO A CA 1
ATOM 723 C C . PRO A 1 104 ? -13.081 2.514 12.412 1.00 79.25 104 PRO A C 1
ATOM 725 O O . PRO A 1 104 ? -12.797 1.784 11.465 1.00 79.25 104 PRO A O 1
ATOM 728 N N . ASN A 1 105 ? -12.568 2.341 13.632 1.00 88.12 105 ASN A N 1
ATOM 729 C CA . ASN A 1 105 ? -11.744 1.194 14.043 1.00 88.12 105 ASN A CA 1
ATOM 730 C C . ASN A 1 105 ? -10.427 0.998 13.271 1.00 88.12 105 ASN A C 1
ATOM 732 O O . ASN A 1 105 ? -9.969 -0.131 13.096 1.00 88.12 105 ASN A O 1
ATOM 736 N N . LEU A 1 106 ? -9.793 2.084 12.827 1.00 93.19 106 LEU A N 1
ATOM 737 C CA . LEU A 1 106 ? -8.424 2.003 12.324 1.00 93.19 106 LEU A CA 1
ATOM 738 C C . LEU A 1 106 ? -7.416 1.817 13.475 1.00 93.19 106 LEU A C 1
ATOM 740 O O . LEU A 1 106 ? -7.618 2.382 14.554 1.00 93.19 106 LEU A O 1
ATOM 744 N N . PRO A 1 107 ? -6.305 1.090 13.244 1.00 93.62 107 PRO A N 1
ATOM 745 C CA . PRO A 1 107 ? -5.187 1.025 14.180 1.00 93.62 107 PRO A CA 1
ATOM 746 C C . PRO A 1 107 ? -4.669 2.415 14.549 1.00 93.62 107 PRO A C 1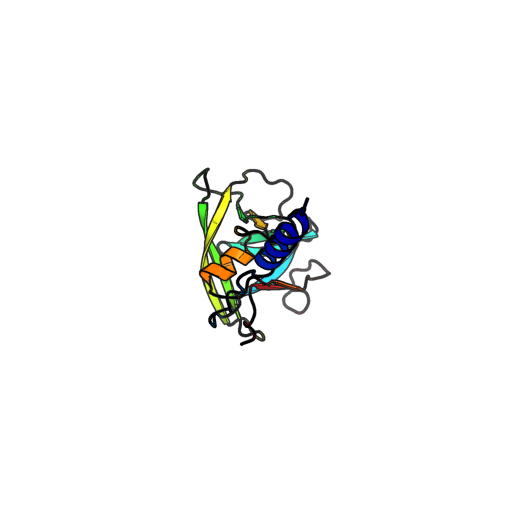
ATOM 748 O O . PRO A 1 107 ? -4.707 3.348 13.738 1.00 93.62 107 PRO A O 1
ATOM 751 N N . ALA A 1 108 ? -4.125 2.552 15.757 1.00 91.38 108 ALA A N 1
ATOM 752 C CA . ALA A 1 108 ? -3.567 3.819 16.212 1.00 91.38 108 ALA A CA 1
ATOM 753 C C . ALA A 1 108 ? -2.483 4.331 15.243 1.00 91.38 108 ALA A C 1
ATOM 755 O O . ALA A 1 108 ? -1.569 3.607 14.850 1.00 91.38 108 ALA A O 1
ATOM 756 N N . GLY A 1 109 ? -2.597 5.599 14.840 1.00 91.25 109 GLY A N 1
ATOM 757 C CA . GLY A 1 109 ? -1.669 6.241 13.906 1.00 91.25 109 GLY A CA 1
ATOM 758 C C . GLY A 1 109 ? -1.902 5.920 12.425 1.00 91.25 109 GLY A C 1
ATOM 759 O O . GLY A 1 109 ? -1.263 6.559 11.585 1.00 91.25 109 GLY A O 1
ATOM 760 N N . ALA A 1 110 ? -2.811 4.999 12.085 1.00 94.31 110 ALA A N 1
ATOM 761 C CA . ALA A 1 110 ? -3.143 4.714 10.694 1.00 94.31 110 ALA A CA 1
ATOM 762 C C . ALA A 1 110 ? -3.844 5.907 10.037 1.00 94.31 110 ALA A C 1
ATOM 764 O O . ALA A 1 110 ? -4.741 6.529 10.604 1.00 94.31 110 ALA A O 1
ATOM 765 N N . VAL A 1 111 ? -3.416 6.226 8.818 1.00 94.44 111 VAL A N 1
ATOM 766 C CA . VAL A 1 111 ? -3.897 7.392 8.055 1.00 94.44 111 VAL A CA 1
ATOM 767 C C . VAL A 1 111 ? -4.794 7.003 6.883 1.00 94.44 111 VAL A C 1
ATOM 769 O O . VAL A 1 111 ? -5.111 7.833 6.031 1.00 94.44 111 VAL A O 1
ATOM 772 N N . GLY A 1 112 ? -5.210 5.738 6.836 1.00 95.50 112 GLY A N 1
ATOM 773 C CA . GLY A 1 112 ? -6.094 5.230 5.804 1.00 95.50 112 GLY A CA 1
ATOM 774 C C . GLY A 1 112 ? -5.952 3.735 5.547 1.00 95.50 112 GLY A C 1
ATOM 775 O O . GLY A 1 112 ? -5.416 2.975 6.356 1.00 95.50 112 GLY A O 1
ATOM 776 N N . VAL A 1 113 ? -6.419 3.340 4.369 1.00 96.62 113 VAL A N 1
ATOM 777 C CA . VAL A 1 113 ? -6.496 1.969 3.873 1.00 96.62 113 VAL A CA 1
ATOM 778 C C . VAL A 1 113 ? -5.875 1.905 2.478 1.00 96.62 113 VAL A C 1
ATOM 780 O O . VAL A 1 113 ? -6.188 2.714 1.605 1.00 96.62 113 VAL A O 1
ATOM 783 N N . ALA A 1 114 ? -5.008 0.926 2.252 1.00 97.56 114 ALA A N 1
ATOM 784 C CA . ALA A 1 114 ? -4.515 0.544 0.940 1.00 97.56 114 ALA A CA 1
ATOM 785 C C . ALA A 1 114 ? -5.363 -0.621 0.411 1.00 97.56 114 ALA A C 1
ATOM 787 O O . ALA A 1 114 ? -5.219 -1.755 0.865 1.00 97.56 114 ALA A O 1
ATOM 788 N N . GLY A 1 115 ? -6.244 -0.337 -0.549 1.00 97.44 115 GLY A N 1
ATOM 789 C CA . GLY A 1 115 ? -7.020 -1.361 -1.242 1.00 97.44 115 GLY A CA 1
ATOM 790 C C . GLY A 1 115 ? -6.163 -2.181 -2.209 1.00 97.44 115 GLY A C 1
ATOM 791 O O . GLY A 1 115 ? -5.455 -1.622 -3.053 1.00 97.44 115 GLY A O 1
ATOM 792 N N . LEU A 1 116 ? -6.233 -3.504 -2.087 1.00 97.56 116 LEU A N 1
ATOM 793 C CA . LEU A 1 116 ? -5.438 -4.491 -2.823 1.00 97.56 116 LEU A CA 1
ATOM 794 C C . LEU A 1 116 ? -6.296 -5.394 -3.726 1.00 97.56 116 LEU A C 1
ATOM 796 O O . LEU A 1 116 ? -5.768 -6.337 -4.316 1.00 97.56 116 LEU A O 1
ATOM 800 N N . ALA A 1 117 ? -7.595 -5.114 -3.858 1.00 96.38 117 ALA A N 1
ATOM 801 C CA . ALA A 1 117 ? -8.471 -5.876 -4.739 1.00 96.38 117 ALA A CA 1
ATOM 802 C C . ALA A 1 117 ? -8.086 -5.706 -6.224 1.00 96.38 117 ALA A C 1
ATOM 804 O O . ALA A 1 117 ? -7.458 -4.706 -6.592 1.00 96.38 117 ALA A O 1
ATOM 805 N N . PRO A 1 118 ? -8.506 -6.629 -7.112 1.00 93.25 118 PRO A N 1
ATOM 806 C CA . PRO A 1 118 ? -8.311 -6.510 -8.557 1.00 93.25 118 PRO A CA 1
ATOM 807 C C . PRO A 1 118 ? -9.038 -5.287 -9.148 1.00 93.25 118 PRO A C 1
ATOM 809 O O . PRO A 1 118 ? -10.170 -5.360 -9.615 1.00 93.25 118 PRO A O 1
ATOM 812 N N . SER A 1 119 ? -8.376 -4.132 -9.122 1.00 95.00 119 SER A N 1
ATOM 813 C CA . SER A 1 119 ? -8.898 -2.847 -9.592 1.00 95.00 119 SER A CA 1
ATOM 814 C C . SER A 1 119 ? -7.785 -2.023 -10.223 1.00 95.00 119 SER A C 1
ATOM 816 O O . SER A 1 119 ? -6.637 -2.054 -9.777 1.00 95.00 119 SER A O 1
ATOM 818 N N . THR A 1 120 ? -8.135 -1.223 -11.229 1.00 93.56 120 THR A N 1
ATOM 819 C CA . THR A 1 120 ? -7.219 -0.288 -11.895 1.00 93.56 120 THR A CA 1
ATOM 820 C C . THR A 1 120 ? -6.781 0.879 -11.007 1.00 93.56 120 THR A C 1
ATOM 822 O O . THR A 1 120 ? -5.835 1.579 -11.363 1.00 93.56 120 THR A O 1
ATOM 825 N N . GLN A 1 121 ? -7.446 1.099 -9.872 1.00 93.69 121 GLN A N 1
ATOM 826 C CA . GLN A 1 121 ? -7.138 2.147 -8.892 1.00 93.69 121 GLN A CA 1
ATOM 827 C C . GLN A 1 121 ? -6.643 1.574 -7.556 1.00 93.69 121 GLN A C 1
ATOM 829 O O . GLN A 1 121 ? -6.367 2.334 -6.627 1.00 93.69 121 GLN A O 1
ATOM 834 N N . SER A 1 122 ? -6.485 0.252 -7.462 1.00 96.50 122 SER A N 1
ATOM 835 C CA . SER A 1 122 ? -5.882 -0.395 -6.295 1.00 96.50 122 SER A CA 1
ATOM 836 C C . SER A 1 122 ? -4.439 0.064 -6.096 1.00 96.50 122 SER A C 1
ATOM 838 O O . SER A 1 122 ? -3.761 0.472 -7.044 1.00 96.50 122 SER A O 1
ATOM 840 N N . PHE A 1 123 ? -3.936 -0.059 -4.872 1.00 96.94 123 PHE A N 1
ATOM 841 C CA . PHE A 1 123 ? -2.538 0.222 -4.562 1.00 96.94 123 PHE A CA 1
ATOM 842 C C . PHE A 1 123 ? -1.586 -0.586 -5.463 1.00 96.94 123 PHE A C 1
ATOM 844 O O . PHE A 1 123 ? -0.643 -0.027 -6.021 1.00 96.94 123 PHE A O 1
ATOM 851 N N . LEU A 1 124 ? -1.891 -1.868 -5.700 1.00 94.69 124 LEU A N 1
ATOM 852 C CA . LEU A 1 124 ? -1.114 -2.754 -6.576 1.00 94.69 124 LEU A CA 1
ATOM 853 C C . LEU A 1 124 ? -1.027 -2.230 -8.012 1.00 94.69 124 LEU A C 1
ATOM 855 O O . LEU A 1 124 ? 0.064 -2.136 -8.575 1.00 94.69 124 LEU A O 1
ATOM 859 N N . ALA A 1 125 ? -2.164 -1.843 -8.595 1.00 95.50 125 ALA A N 1
ATOM 860 C CA . ALA A 1 125 ? -2.209 -1.338 -9.963 1.00 95.50 125 ALA A CA 1
ATOM 861 C C . ALA A 1 125 ? -1.468 -0.003 -10.108 1.00 95.50 125 ALA A C 1
ATOM 863 O O . ALA A 1 125 ? -0.840 0.255 -11.137 1.00 95.50 125 ALA A O 1
ATOM 864 N N . GLN A 1 126 ? -1.513 0.844 -9.080 1.00 96.12 126 GLN A N 1
ATOM 865 C CA . GLN A 1 126 ? -0.790 2.111 -9.073 1.00 96.12 126 GLN A CA 1
ATOM 866 C C . GLN A 1 126 ? 0.725 1.913 -8.931 1.00 96.12 126 GLN A C 1
ATOM 868 O O . GLN A 1 126 ? 1.487 2.553 -9.660 1.00 96.12 126 GLN A O 1
ATOM 873 N N . VAL A 1 127 ? 1.174 0.975 -8.088 1.00 95.50 127 VAL A N 1
ATOM 874 C CA . VAL A 1 127 ? 2.587 0.561 -8.024 1.00 95.50 127 VAL A CA 1
ATOM 875 C C . VAL A 1 127 ? 3.041 0.006 -9.371 1.00 95.50 127 VAL A C 1
ATOM 877 O O . VAL A 1 127 ? 4.051 0.454 -9.905 1.00 95.50 127 VAL A O 1
ATOM 880 N N . ALA A 1 128 ? 2.272 -0.904 -9.970 1.00 94.38 128 ALA A N 1
ATOM 881 C CA . ALA A 1 128 ? 2.596 -1.498 -11.265 1.00 94.38 128 ALA A CA 1
ATOM 882 C C . ALA A 1 128 ? 2.835 -0.439 -12.353 1.00 94.38 128 ALA A C 1
ATOM 884 O O . ALA A 1 128 ? 3.837 -0.488 -13.066 1.00 94.38 128 ALA A O 1
ATOM 885 N N . ARG A 1 129 ? 1.957 0.567 -12.435 1.00 92.81 129 ARG A N 1
ATOM 886 C CA . ARG A 1 129 ? 2.056 1.654 -13.422 1.00 92.81 129 ARG A CA 1
ATOM 887 C C . ARG A 1 129 ? 3.217 2.601 -13.164 1.00 92.81 129 ARG A C 1
ATOM 889 O O . ARG A 1 129 ? 3.925 2.959 -14.099 1.00 92.81 129 ARG A O 1
ATOM 896 N N . THR A 1 130 ? 3.396 3.025 -11.917 1.00 93.00 130 THR A N 1
ATOM 897 C CA . THR A 1 130 ? 4.410 4.032 -11.571 1.00 93.00 130 THR A CA 1
ATOM 898 C C . THR A 1 130 ? 5.815 3.445 -11.541 1.00 93.00 130 THR A C 1
ATOM 900 O O . THR A 1 130 ? 6.757 4.102 -11.973 1.00 93.00 130 THR A O 1
ATOM 903 N N . GLN A 1 131 ? 5.951 2.194 -11.097 1.00 92.00 131 GLN A N 1
ATOM 904 C CA . GLN A 1 131 ? 7.238 1.507 -10.956 1.00 92.00 131 GLN A CA 1
ATOM 905 C C . GLN A 1 131 ? 7.586 0.609 -12.141 1.00 92.00 131 GLN A C 1
ATOM 907 O O . GLN A 1 131 ? 8.679 0.047 -12.180 1.00 92.00 131 GLN A O 1
ATOM 912 N N . LYS A 1 132 ? 6.676 0.466 -13.113 1.00 91.25 132 LYS A N 1
ATOM 913 C CA . LYS A 1 132 ? 6.845 -0.404 -14.288 1.00 91.25 132 LYS A CA 1
ATOM 914 C C . LYS A 1 132 ? 7.120 -1.865 -13.900 1.00 91.25 132 LYS A C 1
ATOM 916 O O . LYS A 1 132 ? 7.985 -2.532 -14.471 1.00 91.25 132 LYS A O 1
ATOM 921 N N . VAL A 1 133 ? 6.372 -2.352 -12.911 1.00 91.12 133 VAL A N 1
ATOM 922 C CA . VAL A 1 133 ? 6.408 -3.740 -12.424 1.00 91.12 133 VAL A CA 1
ATOM 923 C C . VAL A 1 133 ? 5.101 -4.457 -12.751 1.00 91.12 133 VAL A C 1
ATOM 925 O O . VAL A 1 133 ? 4.108 -3.826 -13.106 1.00 91.12 133 VAL A O 1
ATOM 928 N N . ALA A 1 134 ? 5.079 -5.785 -12.634 1.00 91.50 134 ALA A N 1
ATOM 929 C CA . ALA A 1 134 ? 3.855 -6.554 -12.839 1.00 91.50 134 ALA A CA 1
ATOM 930 C C . ALA A 1 134 ? 2.761 -6.152 -11.829 1.00 91.50 134 ALA A C 1
ATOM 932 O O . ALA A 1 134 ? 3.050 -5.859 -10.674 1.00 91.50 134 ALA A O 1
ATOM 933 N N . ASN A 1 135 ? 1.488 -6.203 -12.221 1.00 93.38 135 ASN A N 1
ATOM 934 C CA . ASN A 1 135 ? 0.380 -6.045 -11.274 1.00 93.38 135 ASN A CA 1
ATOM 935 C C . ASN A 1 135 ? 0.166 -7.351 -10.486 1.00 93.38 135 ASN A C 1
ATOM 937 O O . ASN A 1 135 ? -0.696 -8.160 -10.829 1.00 93.38 135 ASN A O 1
ATOM 941 N N . LYS A 1 136 ? 1.029 -7.604 -9.496 1.00 92.88 136 LYS A N 1
ATOM 942 C CA . LYS A 1 136 ? 1.036 -8.810 -8.653 1.00 92.88 136 LYS A CA 1
ATOM 943 C C . LYS A 1 136 ? 1.322 -8.456 -7.194 1.00 92.88 136 LYS A C 1
ATOM 945 O O . LYS A 1 136 ? 1.983 -7.458 -6.913 1.00 92.88 136 LYS A O 1
ATOM 950 N N . LEU A 1 137 ? 0.841 -9.304 -6.289 1.00 94.69 137 LEU A N 1
ATOM 951 C CA . LEU A 1 137 ? 1.053 -9.206 -4.848 1.00 94.69 137 LEU A CA 1
ATOM 952 C C . LEU A 1 137 ? 1.510 -10.557 -4.301 1.00 94.69 137 LEU A C 1
ATOM 954 O O . LEU A 1 137 ? 0.927 -11.584 -4.645 1.00 94.69 137 LEU A O 1
ATOM 958 N N . ALA A 1 138 ? 2.496 -10.534 -3.410 1.00 94.50 138 ALA A N 1
ATOM 959 C CA . ALA A 1 138 ? 2.805 -11.640 -2.512 1.00 94.50 138 ALA A CA 1
ATOM 960 C C . ALA A 1 138 ? 2.747 -11.136 -1.068 1.00 94.50 138 ALA A C 1
ATOM 962 O O . ALA A 1 138 ? 3.292 -10.075 -0.761 1.00 94.50 138 ALA A O 1
ATOM 963 N N . LEU A 1 139 ? 2.073 -11.882 -0.194 1.00 94.50 139 LEU A N 1
ATOM 964 C CA . LEU A 1 139 ? 1.807 -11.470 1.178 1.00 94.50 139 LEU A CA 1
ATOM 965 C C . LEU A 1 139 ? 2.152 -12.602 2.145 1.00 94.50 139 LEU A C 1
ATOM 967 O O . LEU A 1 139 ? 1.650 -13.714 2.013 1.00 94.50 139 LEU A O 1
ATOM 971 N N . CYS A 1 140 ? 2.990 -12.292 3.125 1.00 93.56 140 CYS A N 1
ATOM 972 C CA . CYS A 1 140 ? 3.317 -13.149 4.254 1.00 93.56 140 CYS A CA 1
ATOM 973 C C . CYS A 1 140 ? 2.884 -12.412 5.522 1.00 93.56 140 CYS A C 1
ATOM 975 O O . CYS A 1 140 ? 3.515 -11.430 5.915 1.00 93.56 140 CYS A O 1
ATOM 977 N N . LEU A 1 141 ? 1.759 -12.817 6.110 1.00 92.62 141 LEU A N 1
ATOM 978 C CA . LEU A 1 141 ? 1.184 -12.145 7.274 1.00 92.62 141 LEU A CA 1
ATOM 979 C C . LEU A 1 141 ? 1.798 -12.676 8.576 1.00 92.62 141 LEU A C 1
ATOM 981 O O . LEU A 1 141 ? 1.954 -13.889 8.709 1.00 92.62 141 LEU A O 1
ATOM 985 N N . PRO A 1 142 ? 2.099 -11.807 9.557 1.00 89.81 142 PRO A N 1
ATOM 986 C CA . PRO A 1 142 ? 2.593 -12.251 10.853 1.00 89.81 142 PRO A CA 1
ATOM 987 C C . PRO A 1 142 ? 1.452 -12.777 11.737 1.00 89.81 142 PRO A C 1
ATOM 989 O O . PRO A 1 142 ? 0.304 -12.324 11.651 1.00 89.81 142 PRO A O 1
ATOM 992 N N . SER A 1 143 ? 1.774 -13.717 12.624 1.00 79.94 143 SER A N 1
ATOM 993 C CA . SER A 1 143 ? 0.781 -14.425 13.442 1.00 79.94 143 SER A CA 1
ATOM 994 C C . SER A 1 143 ? 0.442 -13.720 14.761 1.00 79.94 143 SER A C 1
ATOM 996 O O . SER A 1 143 ? -0.725 -13.690 15.158 1.00 79.94 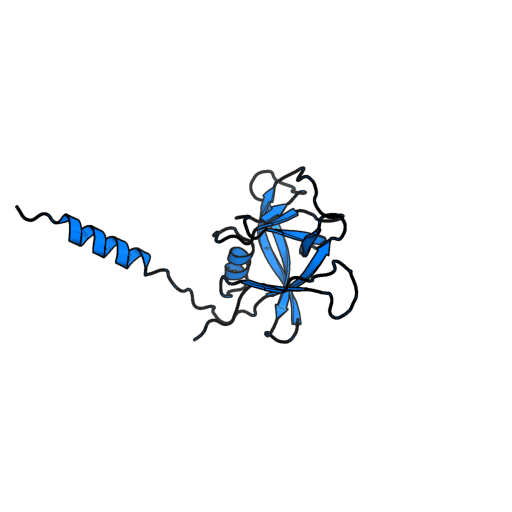143 SER A O 1
ATOM 998 N N . ASP A 1 144 ? 1.436 -13.148 15.445 1.00 68.25 144 ASP A N 1
ATOM 999 C CA . ASP A 1 144 ? 1.385 -12.832 16.882 1.00 68.25 144 ASP A CA 1
ATOM 1000 C C . ASP A 1 144 ? 1.157 -11.347 17.217 1.00 68.25 144 ASP A C 1
ATOM 1002 O O . ASP A 1 144 ? 1.004 -11.011 18.387 1.00 68.25 144 ASP A O 1
ATOM 1006 N N . GLY A 1 145 ? 1.088 -10.448 16.225 1.00 55.94 145 GLY A N 1
ATOM 1007 C CA . GLY A 1 145 ? 0.806 -9.017 16.451 1.00 55.94 145 GLY A CA 1
ATOM 1008 C C . GLY A 1 145 ? 1.816 -8.299 17.345 1.00 55.94 145 GLY A C 1
ATOM 1009 O O . GLY A 1 145 ? 1.574 -7.184 17.806 1.00 55.94 145 GLY A O 1
ATOM 1010 N N . LYS A 1 146 ? 2.962 -8.937 17.593 1.00 57.56 146 LYS A N 1
ATOM 1011 C CA . LYS A 1 146 ? 4.027 -8.399 18.417 1.00 57.56 146 LYS A CA 1
ATOM 1012 C C . LYS A 1 146 ? 4.924 -7.554 17.522 1.00 57.56 146 LYS A C 1
ATOM 1014 O O . LYS A 1 146 ? 5.548 -8.062 16.594 1.00 57.56 146 LYS A O 1
ATOM 1019 N N . ILE A 1 147 ? 5.001 -6.251 17.798 1.00 57.56 147 ILE A N 1
ATOM 1020 C CA . ILE A 1 147 ? 6.018 -5.382 17.196 1.00 57.56 147 ILE A CA 1
ATOM 1021 C C . ILE A 1 147 ? 7.354 -5.761 17.835 1.00 57.56 147 ILE A C 1
ATOM 1023 O O . ILE A 1 147 ? 7.786 -5.164 18.818 1.00 57.56 147 ILE A O 1
ATOM 1027 N N . THR A 1 148 ? 7.988 -6.808 17.321 1.00 46.44 148 THR A N 1
ATOM 1028 C CA . THR A 1 148 ? 9.350 -7.173 17.701 1.00 46.44 148 THR A CA 1
ATOM 1029 C C . THR A 1 148 ? 10.218 -7.254 16.468 1.00 46.44 148 THR A C 1
ATOM 1031 O O . THR A 1 148 ? 9.882 -7.915 15.489 1.00 46.44 148 THR A O 1
ATOM 1034 N N . THR A 1 149 ? 11.363 -6.587 16.548 1.00 49.03 149 THR A N 1
ATOM 1035 C CA . THR A 1 149 ? 12.524 -6.843 15.705 1.00 49.03 149 THR A CA 1
ATOM 1036 C C . THR A 1 149 ? 12.804 -8.353 15.677 1.00 49.03 149 THR A C 1
ATOM 1038 O O . THR A 1 149 ? 12.985 -8.969 16.725 1.00 49.03 149 THR A O 1
ATOM 1041 N N . GLY A 1 150 ? 12.782 -8.963 14.487 1.00 56.22 150 GLY A N 1
ATOM 1042 C CA . GLY A 1 150 ? 12.986 -10.406 14.289 1.00 56.22 150 GLY A CA 1
ATOM 1043 C C . GLY A 1 150 ? 11.895 -11.083 13.447 1.00 56.22 150 GLY A C 1
ATOM 1044 O O . GLY A 1 150 ? 11.234 -10.439 12.635 1.00 56.22 150 GLY A O 1
ATOM 1045 N N . ASN A 1 151 ? 11.707 -12.392 13.650 1.00 53.00 151 ASN A N 1
ATOM 1046 C CA . ASN A 1 151 ? 10.869 -13.298 12.840 1.00 53.00 151 ASN A CA 1
ATOM 1047 C C . ASN A 1 151 ? 9.340 -13.060 12.915 1.00 53.00 151 ASN A C 1
ATOM 1049 O O . ASN A 1 151 ? 8.588 -13.812 12.299 1.00 53.00 151 ASN A O 1
ATOM 1053 N N . SER A 1 152 ? 8.871 -12.048 13.651 1.00 68.12 152 SER A N 1
ATOM 1054 C CA . SER A 1 152 ? 7.438 -11.737 13.825 1.00 68.12 152 SER A CA 1
ATOM 1055 C C . SER A 1 152 ? 6.932 -10.627 12.890 1.00 68.12 152 SER A C 1
ATOM 1057 O O . SER A 1 152 ? 5.792 -10.185 13.010 1.00 68.12 152 SER A O 1
ATOM 1059 N N . VAL A 1 153 ? 7.764 -10.150 11.958 1.00 82.00 153 VAL A N 1
ATOM 1060 C CA . VAL A 1 153 ? 7.388 -9.130 10.969 1.00 82.00 153 VAL A CA 1
ATOM 1061 C C . VAL A 1 153 ? 6.992 -9.810 9.663 1.00 82.00 153 VAL A C 1
ATOM 1063 O O . VAL A 1 153 ? 7.760 -10.588 9.099 1.00 82.00 153 VAL A O 1
ATOM 1066 N N . GLY A 1 154 ? 5.789 -9.516 9.174 1.00 91.31 154 GLY A N 1
ATOM 1067 C CA . GLY A 1 154 ? 5.348 -9.982 7.866 1.00 91.31 154 GLY A CA 1
ATOM 1068 C C . GLY A 1 154 ? 5.910 -9.142 6.730 1.00 91.31 154 GLY A C 1
ATOM 1069 O O . GLY A 1 154 ? 6.549 -8.111 6.934 1.00 91.31 154 GLY A O 1
ATOM 1070 N N . VAL A 1 155 ? 5.629 -9.563 5.503 1.00 93.12 155 VAL A N 1
ATOM 1071 C CA . VAL A 1 155 ? 6.144 -8.918 4.295 1.00 93.12 155 VAL A CA 1
ATOM 1072 C C . VAL A 1 155 ? 5.047 -8.833 3.245 1.00 93.12 155 VAL A C 1
ATOM 1074 O O . VAL A 1 155 ? 4.340 -9.808 2.999 1.00 93.12 155 VAL A O 1
ATOM 1077 N N . ALA A 1 156 ? 4.944 -7.683 2.584 1.00 95.62 156 ALA A N 1
ATOM 1078 C CA . ALA A 1 156 ? 4.186 -7.529 1.350 1.00 95.62 156 ALA A CA 1
ATOM 1079 C C . ALA A 1 156 ? 5.137 -7.122 0.224 1.00 95.62 156 ALA A C 1
ATOM 1081 O O . ALA A 1 156 ? 5.881 -6.149 0.361 1.00 95.62 156 ALA A O 1
ATOM 1082 N N . ILE A 1 157 ? 5.106 -7.870 -0.879 1.00 95.62 157 ILE A N 1
ATOM 1083 C CA . ILE A 1 157 ? 5.841 -7.570 -2.109 1.00 95.62 157 ILE A CA 1
ATOM 1084 C C . ILE A 1 157 ? 4.832 -7.174 -3.181 1.00 95.62 157 ILE A C 1
ATOM 1086 O O . ILE A 1 157 ? 3.887 -7.910 -3.468 1.00 95.62 157 ILE A O 1
ATOM 1090 N N . TYR A 1 158 ? 5.060 -6.011 -3.779 1.00 94.75 158 TYR A N 1
ATOM 1091 C CA . TYR A 1 158 ? 4.245 -5.416 -4.824 1.00 94.75 158 TYR A CA 1
ATOM 1092 C C . TYR A 1 158 ? 5.030 -5.429 -6.129 1.00 94.75 158 TYR A C 1
ATOM 1094 O O . TYR A 1 158 ? 6.080 -4.792 -6.254 1.00 94.75 158 TYR A O 1
ATOM 1102 N N . GLY A 1 159 ? 4.527 -6.164 -7.10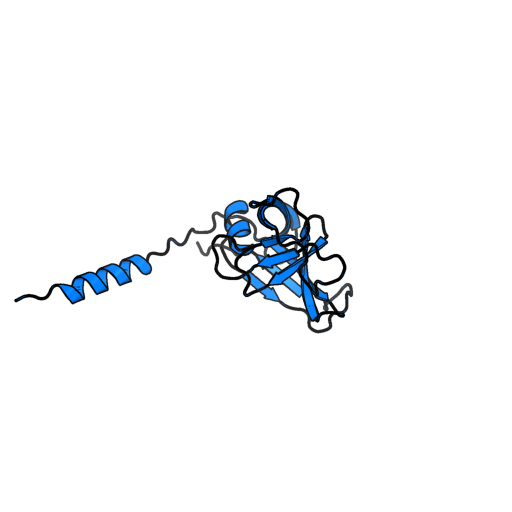8 1.00 91.19 159 GLY A N 1
ATOM 1103 C CA . GLY A 1 159 ? 5.266 -6.471 -8.319 1.00 91.19 159 GLY A CA 1
ATOM 1104 C C . GLY A 1 159 ? 5.890 -7.857 -8.318 1.00 91.19 159 GLY A C 1
ATOM 1105 O O . GLY A 1 159 ? 5.653 -8.693 -7.451 1.00 91.19 159 GLY A O 1
ATOM 1106 N N . GLY A 1 160 ? 6.672 -8.108 -9.357 1.00 77.12 160 GLY A N 1
ATOM 1107 C CA . GLY A 1 160 ? 7.379 -9.356 -9.602 1.00 77.12 160 GLY A CA 1
ATOM 1108 C C . GLY A 1 160 ? 8.146 -9.243 -10.912 1.00 77.12 160 GLY A C 1
ATOM 1109 O O . GLY A 1 160 ? 7.855 -8.353 -11.719 1.00 77.12 160 GLY A O 1
ATOM 1110 N N . ALA A 1 161 ? 9.129 -10.119 -11.117 1.00 58.50 161 ALA A N 1
ATOM 1111 C CA . ALA A 1 161 ? 9.790 -10.216 -12.409 1.00 58.50 161 ALA A CA 1
ATOM 1112 C C . ALA A 1 161 ? 8.736 -10.556 -13.474 1.00 58.50 161 ALA A C 1
ATOM 1114 O O . ALA A 1 161 ? 7.943 -11.485 -13.299 1.00 58.50 161 ALA A O 1
ATOM 1115 N N . GLY A 1 162 ? 8.706 -9.787 -14.564 1.00 49.56 162 GLY A N 1
ATOM 1116 C CA . GLY A 1 162 ? 8.115 -10.294 -15.793 1.00 49.56 162 GLY A CA 1
ATOM 1117 C C . GLY A 1 162 ? 8.925 -11.524 -16.175 1.00 49.56 162 GLY A C 1
ATOM 1118 O O . GLY A 1 162 ? 10.149 -11.436 -16.261 1.00 49.56 162 GLY A O 1
ATOM 1119 N N . VAL A 1 163 ? 8.268 -12.672 -16.316 1.00 39.75 163 VAL A N 1
ATOM 1120 C CA . VAL A 1 163 ? 8.891 -13.785 -17.034 1.00 39.75 163 VAL A CA 1
ATOM 1121 C C . VAL A 1 163 ? 9.147 -13.245 -18.449 1.00 39.75 163 VAL A C 1
ATOM 1123 O O . VAL A 1 163 ? 8.200 -12.673 -19.002 1.00 39.75 163 VAL A O 1
ATOM 1126 N N . PRO A 1 164 ? 10.390 -13.278 -18.963 1.00 42.06 164 PRO A N 1
ATOM 1127 C CA . PRO A 1 164 ? 10.680 -12.828 -20.322 1.00 42.06 164 PRO A CA 1
ATOM 1128 C C . PRO A 1 164 ? 9.836 -13.572 -21.360 1.00 42.06 164 PRO A C 1
ATOM 1130 O O . PRO A 1 164 ? 9.476 -14.745 -21.101 1.00 42.06 164 PRO A O 1
#

Sequence (164 aa):
MWNPKPLLLVISLCISALSPCTAATGGKPLVTAVTKDAATSLYTAPLKDGRPLVLDLSGPVISLTTCSSKNGTVTTLSANATNGANPLFPVSFSAVASCAPGQPNLPAGAVGVAGLAPSTQSFLAQVARTQKVANKLALCLPSDGKITTGNSVGVAIYGGAGVP

Radius of gyration: 18.91 Å; chains: 1; bounding box: 50×38×62 Å

Secondary structure (DSSP, 8-state):
----HHHHHHHHHHHHH--------SPPPEEEEEEE-TTT--EEEEEETTEEEEEESS--SEEESS-S-SS-EEEEEEEEEE-SSSEEEEEEEEEEEEE-TT-TTPPTT--EEEE-SS-TTSHHHHHHHHHT--S-EEEE--SS----SSTT-EEEEE--PPP-

InterPro domains:
  IPR021109 Aspartic peptidase domain superfamily [G3DSA:2.40.70.10] (26-68)
  IPR021109 Aspartic peptidase domain superfamily [G3DSA:2.40.70.10] (69-160)
  IPR021109 Aspartic peptidase domain superfamily [SSF50630] (35-161)
  IPR032861 Xylanase inhibitor, N-terminal [PF14543] (73-146)